Protein AF-A0A5K1G5Q2-F1 (afdb_monomer_lite)

Sequence (41 aa):
TCLELADICKEIGLPSGVLNIVTGLGPEAGAPLASHPLVDK

Radius of gyration: 12.3 Å; chains: 1; bounding box: 25×12×31 Å

InterPro domains:
  IPR015590 Aldehyde dehydrogenase domain [PF00171] (1-41)
  IPR016161 Aldehyde/histidinol dehydrogenase [SSF53720] (1-41)
  IPR016162 Aldehyde dehydrogenase, N-terminal [G3DSA:3.40.605.10] (1-41)

pLDDT: mean 96.1, std 2.5, range [83.81, 98.12]

Organism: NCBI:txid210225

Foldseek 3Di:
DVVVVVVVCVVVPPDPPPDDDDDDDCVPPVVCQVPPPPDDD

Secondary structure (DSSP, 8-state):
-HHHHHHHHHHTTPPTTS-------IIIIIHHHHH-TT---

Structure (mmCIF, N/CA/C/O backbone):
data_AF-A0A5K1G5Q2-F1
#
_entry.id   AF-A0A5K1G5Q2-F1
#
loop_
_atom_site.group_PDB
_atom_site.id
_atom_site.type_symbol
_atom_site.label_atom_id
_atom_site.label_alt_id
_atom_site.label_comp_id
_atom_site.label_asym_id
_atom_site.label_entity_id
_atom_site.label_seq_id
_atom_site.pdbx_PDB_ins_code
_atom_site.Cartn_x
_atom_site.Cartn_y
_atom_site.Cartn_z
_atom_site.occupancy
_atom_site.B_iso_or_equiv
_atom_site.auth_seq_id
_atom_site.auth_comp_id
_atom_site.auth_asym_id
_atom_site.auth_atom_id
_atom_site.pdbx_PDB_model_num
ATOM 1 N N . THR A 1 1 ? 4.732 5.638 9.872 1.00 89.50 1 THR A N 1
ATOM 2 C CA . THR A 1 1 ? 4.983 4.727 8.730 1.00 89.50 1 THR A CA 1
ATOM 3 C C . THR A 1 1 ? 3.662 4.419 8.038 1.00 89.50 1 THR A C 1
ATOM 5 O O . THR A 1 1 ? 2.617 4.721 8.601 1.00 89.50 1 THR A O 1
ATOM 8 N N . CYS A 1 2 ? 3.655 3.824 6.838 1.00 92.94 2 CYS A N 1
ATOM 9 C CA . CYS A 1 2 ? 2.387 3.432 6.199 1.00 92.94 2 CYS A CA 1
ATOM 10 C C . CYS A 1 2 ? 1.618 2.364 6.996 1.00 92.94 2 CYS A C 1
ATOM 12 O O . CYS A 1 2 ? 0.398 2.309 6.908 1.00 92.94 2 CYS A O 1
ATOM 14 N N . LEU A 1 3 ? 2.307 1.538 7.792 1.00 96.06 3 LEU A N 1
ATOM 15 C CA . LEU A 1 3 ? 1.652 0.519 8.615 1.00 96.06 3 L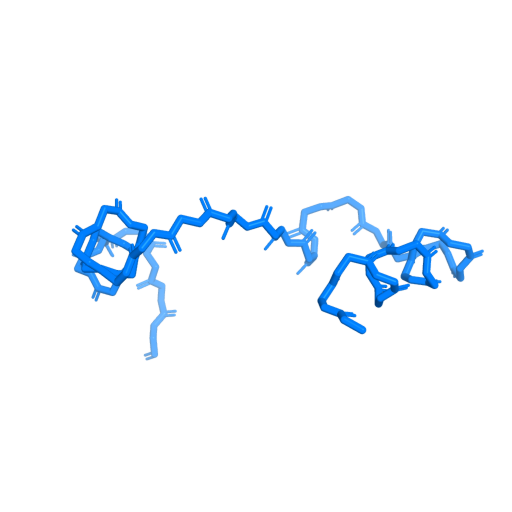EU A CA 1
ATOM 16 C C . LEU A 1 3 ? 0.918 1.130 9.815 1.00 96.06 3 LEU A C 1
ATOM 18 O O . LEU A 1 3 ? -0.209 0.742 10.082 1.00 96.06 3 LEU A O 1
ATOM 22 N N . GLU A 1 4 ? 1.489 2.152 10.456 1.00 97.12 4 GLU A N 1
ATOM 23 C CA . GLU A 1 4 ? 0.803 2.891 11.532 1.00 97.12 4 GLU A CA 1
ATOM 24 C C . GLU A 1 4 ? -0.476 3.577 11.029 1.00 97.12 4 GLU A C 1
ATOM 26 O O . GLU A 1 4 ? -1.494 3.584 11.715 1.00 97.12 4 GLU A O 1
ATOM 31 N N . LEU A 1 5 ? -0.461 4.103 9.797 1.00 96.31 5 LEU A N 1
ATOM 32 C CA . LEU A 1 5 ? -1.672 4.632 9.165 1.00 96.31 5 LEU A CA 1
ATOM 33 C C . LEU A 1 5 ? -2.737 3.540 8.983 1.00 96.31 5 LEU A C 1
ATOM 35 O O . LEU A 1 5 ? -3.917 3.796 9.205 1.00 96.31 5 LEU A O 1
ATOM 39 N N . ALA A 1 6 ? -2.326 2.326 8.601 1.00 96.62 6 ALA A N 1
ATOM 40 C CA . ALA A 1 6 ? -3.231 1.189 8.448 1.00 96.62 6 ALA A CA 1
ATOM 41 C C . ALA A 1 6 ? -3.983 0.886 9.747 1.00 96.62 6 ALA A C 1
ATOM 43 O O . ALA A 1 6 ? -5.175 0.585 9.712 1.00 96.62 6 ALA A O 1
ATOM 44 N N . ASP A 1 7 ? -3.286 0.966 10.879 1.00 97.00 7 ASP A N 1
ATOM 45 C CA . ASP A 1 7 ? -3.866 0.676 12.185 1.00 97.00 7 ASP A CA 1
ATOM 46 C C . ASP A 1 7 ? -4.853 1.768 12.608 1.00 97.00 7 ASP A C 1
ATOM 48 O O . ASP A 1 7 ? -5.984 1.440 12.962 1.00 97.00 7 ASP A O 1
ATOM 52 N N . ILE A 1 8 ? -4.523 3.048 12.398 1.00 97.75 8 ILE A N 1
ATOM 53 C CA . ILE A 1 8 ? -5.470 4.159 12.605 1.00 97.75 8 ILE A CA 1
ATOM 54 C C . ILE A 1 8 ? -6.724 3.985 11.730 1.00 97.75 8 ILE A C 1
ATOM 56 O O . ILE A 1 8 ? -7.845 4.142 12.211 1.00 97.75 8 ILE A O 1
ATOM 60 N N . CYS A 1 9 ? -6.569 3.630 10.448 1.00 97.81 9 CYS A N 1
ATOM 61 C CA . CYS A 1 9 ? -7.702 3.408 9.543 1.00 97.81 9 CYS A CA 1
ATOM 62 C C . CYS A 1 9 ? -8.627 2.276 10.020 1.00 97.81 9 CYS A C 1
ATOM 64 O O . CYS A 1 9 ? -9.846 2.386 9.883 1.00 97.81 9 CYS A O 1
ATOM 66 N N . LYS A 1 10 ? -8.070 1.204 10.596 1.00 96.31 10 LYS A N 1
ATOM 67 C CA . LYS A 1 10 ? -8.871 0.132 11.205 1.00 96.31 10 LYS A CA 1
ATOM 68 C C . LYS A 1 10 ? -9.602 0.623 12.452 1.00 96.31 10 LYS A C 1
ATOM 70 O O . LYS A 1 10 ? -10.782 0.322 12.599 1.00 96.31 10 LYS A O 1
ATOM 75 N N . GLU A 1 11 ? -8.930 1.378 13.320 1.00 97.94 11 GLU A N 1
ATOM 76 C CA . GLU A 1 11 ? -9.508 1.901 14.566 1.00 97.94 11 GLU A CA 1
ATOM 77 C C . GLU A 1 11 ? -10.718 2.806 14.316 1.00 97.94 11 GLU A C 1
ATOM 79 O O . GLU A 1 11 ? -11.726 2.693 15.012 1.00 97.94 11 GLU A O 1
ATOM 84 N N . ILE A 1 12 ? -10.663 3.655 13.286 1.00 97.94 12 ILE A N 1
ATOM 85 C CA . ILE A 1 12 ? -11.792 4.523 12.913 1.00 97.94 12 ILE A CA 1
ATOM 86 C C . ILE A 1 12 ? -12.901 3.788 12.140 1.00 97.94 12 ILE A C 1
ATOM 88 O O . ILE A 1 12 ? -13.894 4.406 11.760 1.00 97.94 12 ILE A O 1
ATOM 92 N N . GLY A 1 13 ? -12.738 2.486 11.881 1.00 97.75 13 GLY A N 1
ATOM 93 C CA . GLY A 1 13 ? -13.729 1.665 11.191 1.00 97.75 13 GLY A CA 1
ATOM 94 C C . GLY A 1 13 ? -13.809 1.911 9.684 1.00 97.75 13 GLY A C 1
ATOM 95 O O . GLY A 1 13 ? -14.898 1.824 9.114 1.00 97.75 13 GLY A O 1
ATOM 96 N N . LEU A 1 14 ? -12.685 2.221 9.023 1.00 98.06 14 LEU A N 1
ATOM 97 C CA . LEU A 1 14 ? -12.655 2.357 7.567 1.00 98.06 14 LEU A CA 1
ATOM 98 C C . LEU A 1 14 ? -13.179 1.062 6.909 1.00 98.06 14 LEU A C 1
ATOM 100 O O . LEU A 1 14 ? -12.687 -0.023 7.237 1.00 98.06 14 LEU A O 1
ATOM 104 N N . PRO A 1 15 ? -14.151 1.141 5.980 1.00 98.12 15 PRO A N 1
ATOM 105 C CA . PRO A 1 15 ? -14.714 -0.053 5.367 1.00 98.12 15 PRO A CA 1
ATOM 106 C C . PRO A 1 15 ? -13.667 -0.896 4.630 1.00 98.12 15 PRO A C 1
ATOM 108 O O . PRO A 1 15 ? -12.729 -0.378 4.018 1.00 98.12 15 PRO A O 1
ATOM 111 N N . SER A 1 16 ? -13.860 -2.217 4.655 1.00 96.44 16 SER A N 1
ATOM 112 C CA . SER A 1 16 ? -12.986 -3.161 3.955 1.00 96.44 16 SER A CA 1
ATOM 113 C C . SER A 1 16 ? -12.922 -2.856 2.455 1.00 96.44 16 SER A C 1
ATOM 115 O O . SER A 1 16 ? -13.931 -2.529 1.833 1.00 96.44 16 SER A O 1
ATOM 117 N N . GLY A 1 17 ? -11.723 -2.958 1.880 1.00 95.38 17 GLY A N 1
ATOM 118 C CA . GLY A 1 17 ? -11.470 -2.716 0.460 1.00 95.38 17 GLY A CA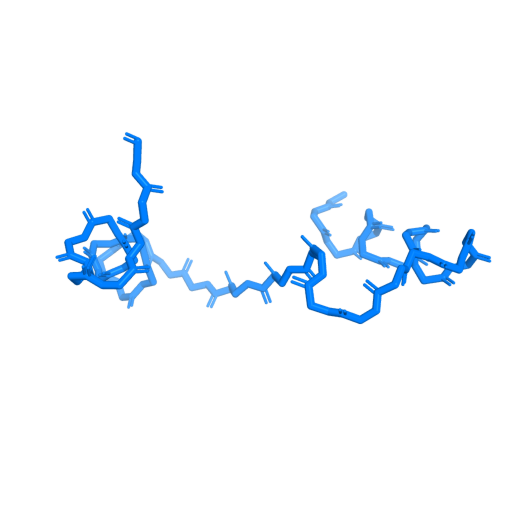 1
ATOM 119 C C . GLY A 1 17 ? -11.213 -1.254 0.086 1.00 95.38 17 GLY A C 1
ATOM 120 O O . GLY A 1 17 ? -10.677 -1.022 -0.994 1.00 95.38 17 GLY A O 1
ATOM 121 N N . VAL A 1 18 ? -11.508 -0.285 0.964 1.00 97.25 18 VAL A N 1
ATOM 122 C CA . VAL A 1 18 ? -11.236 1.143 0.701 1.00 97.25 18 VAL A CA 1
ATOM 123 C C . VAL A 1 18 ? -9.736 1.443 0.717 1.00 97.25 18 VAL A C 1
ATOM 125 O O . VAL A 1 18 ? -9.243 2.169 -0.140 1.00 97.25 18 VAL A O 1
ATOM 128 N N . LEU A 1 19 ? -9.001 0.865 1.671 1.00 96.75 19 LEU A N 1
ATOM 129 C CA . LEU A 1 19 ? -7.546 0.976 1.753 1.00 96.75 19 LEU A CA 1
ATOM 130 C C . LEU A 1 19 ? -6.920 -0.416 1.772 1.00 96.75 19 LEU A C 1
ATOM 132 O O . LEU A 1 19 ? -7.190 -1.215 2.667 1.00 96.75 19 LEU A O 1
ATOM 136 N N . ASN A 1 20 ? -6.035 -0.669 0.811 1.00 95.50 20 ASN A N 1
ATOM 137 C CA . ASN A 1 20 ? -5.209 -1.869 0.749 1.00 95.50 20 ASN A CA 1
ATOM 138 C C . ASN A 1 20 ? -3.743 -1.432 0.731 1.00 95.50 20 ASN A C 1
ATOM 140 O O . ASN A 1 20 ? -3.351 -0.623 -0.108 1.00 95.50 20 ASN A O 1
ATOM 144 N N . ILE A 1 21 ? -2.935 -1.955 1.652 1.00 95.19 21 ILE A N 1
ATOM 145 C CA . ILE A 1 21 ? -1.501 -1.660 1.712 1.00 95.19 21 ILE A CA 1
ATOM 146 C C . ILE A 1 21 ? -0.740 -2.892 1.247 1.00 95.19 21 ILE A C 1
ATOM 148 O O . ILE A 1 21 ? -0.814 -3.946 1.875 1.00 95.19 21 ILE A O 1
ATOM 152 N N . VAL A 1 22 ? 0.009 -2.737 0.158 1.00 94.75 22 VAL A N 1
ATOM 153 C CA . VAL A 1 22 ? 0.888 -3.771 -0.3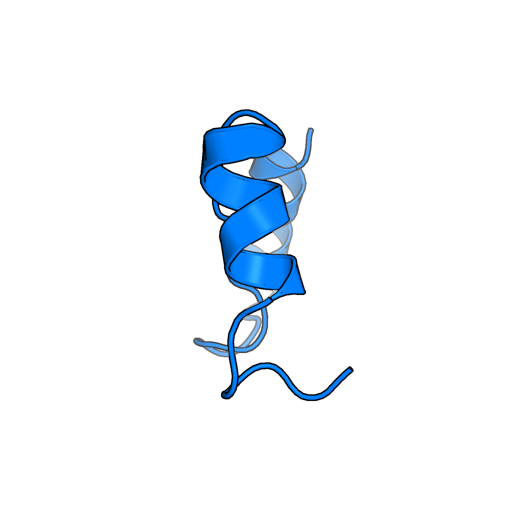92 1.00 94.75 22 VAL A CA 1
ATOM 154 C C . VAL A 1 22 ? 2.325 -3.299 -0.222 1.00 94.75 22 VAL A C 1
ATOM 156 O O . VAL A 1 22 ? 2.718 -2.271 -0.772 1.00 94.75 22 VAL A O 1
ATOM 159 N N . THR A 1 23 ? 3.102 -4.022 0.579 1.00 95.50 23 THR A N 1
ATOM 160 C CA . THR A 1 23 ? 4.526 -3.743 0.781 1.00 95.50 23 THR A CA 1
ATOM 161 C C . THR A 1 23 ? 5.361 -4.442 -0.288 1.00 95.50 23 THR A C 1
ATOM 163 O O . THR A 1 23 ? 5.016 -5.522 -0.761 1.00 95.50 23 THR A O 1
ATOM 166 N N . GLY A 1 24 ? 6.473 -3.824 -0.679 1.00 95.44 24 GLY A N 1
ATOM 167 C CA . GLY A 1 24 ? 7.390 -4.376 -1.671 1.00 95.44 24 GLY A CA 1
ATOM 168 C C . GLY A 1 24 ? 8.265 -3.294 -2.287 1.00 95.44 24 GLY A C 1
ATOM 169 O O . GLY A 1 24 ? 8.088 -2.102 -2.015 1.00 95.44 24 GLY A O 1
ATOM 170 N N . LEU A 1 25 ? 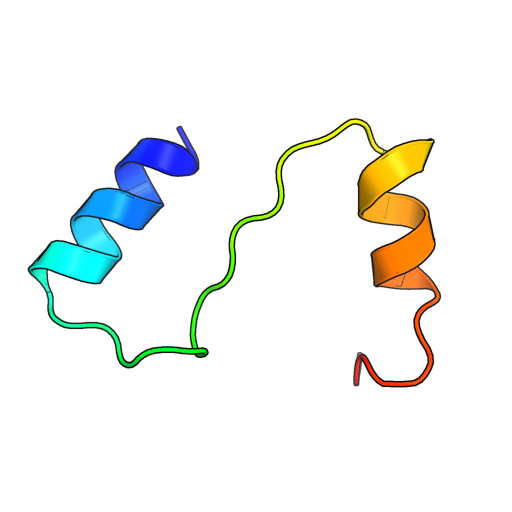9.221 -3.706 -3.113 1.00 97.38 25 LEU A N 1
ATOM 171 C CA . LEU A 1 25 ? 10.055 -2.776 -3.865 1.00 97.38 25 LEU A CA 1
ATOM 172 C C . LEU A 1 25 ? 9.321 -2.285 -5.119 1.00 97.38 25 LEU A C 1
ATOM 174 O O . LEU A 1 25 ? 8.392 -2.923 -5.614 1.00 97.38 25 LEU A O 1
ATOM 178 N N . GLY A 1 26 ? 9.758 -1.146 -5.661 1.00 96.19 26 GLY A N 1
ATOM 179 C CA . GLY A 1 26 ? 9.160 -0.538 -6.856 1.00 96.19 26 GLY A CA 1
ATOM 180 C C . GLY A 1 26 ? 8.971 -1.511 -8.032 1.00 96.19 26 GLY A C 1
ATOM 181 O O . GLY A 1 26 ? 7.865 -1.568 -8.565 1.00 96.19 26 GLY A O 1
ATOM 182 N N . PRO A 1 27 ? 9.982 -2.316 -8.413 1.00 97.81 27 PRO A N 1
ATOM 183 C CA . PRO A 1 27 ? 9.838 -3.288 -9.500 1.00 97.81 27 PRO A CA 1
ATOM 184 C C . PRO A 1 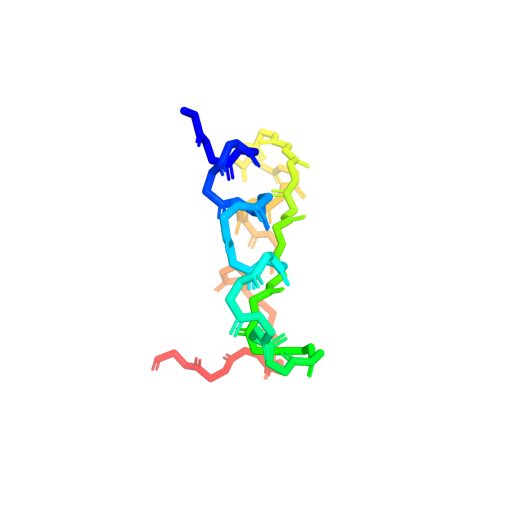27 ? 8.828 -4.413 -9.227 1.00 97.81 27 PRO A C 1
ATOM 186 O O . PRO A 1 27 ? 8.216 -4.916 -10.162 1.00 97.81 27 PRO A O 1
ATOM 189 N N . GLU A 1 28 ? 8.644 -4.804 -7.967 1.00 96.25 28 GLU A N 1
ATOM 190 C CA . GLU A 1 28 ? 7.860 -5.987 -7.581 1.00 96.25 28 GLU A CA 1
ATOM 191 C C . GLU A 1 28 ? 6.406 -5.640 -7.252 1.00 96.25 28 GLU A C 1
ATOM 193 O O . GLU A 1 28 ? 5.497 -6.381 -7.612 1.00 96.25 28 GLU A O 1
ATOM 198 N N . ALA A 1 29 ? 6.176 -4.508 -6.583 1.00 95.69 29 ALA A N 1
ATOM 199 C CA . ALA A 1 29 ? 4.844 -4.060 -6.183 1.00 95.69 29 ALA A CA 1
ATOM 200 C C . ALA A 1 29 ? 4.357 -2.891 -7.048 1.00 95.69 29 ALA A C 1
ATOM 202 O O . ALA A 1 29 ? 3.244 -2.913 -7.568 1.00 95.69 29 ALA A O 1
ATOM 203 N N . GLY A 1 30 ? 5.202 -1.877 -7.244 1.00 96.38 30 GLY A N 1
ATOM 204 C CA . GLY A 1 30 ? 4.819 -0.644 -7.932 1.00 96.38 30 GLY A CA 1
ATOM 205 C C . GLY A 1 30 ? 4.555 -0.840 -9.424 1.00 96.38 30 GLY A C 1
ATOM 206 O O . GLY A 1 30 ? 3.499 -0.448 -9.915 1.00 96.38 30 GLY A O 1
ATOM 207 N N . ALA A 1 31 ? 5.491 -1.460 -10.149 1.00 97.56 31 ALA A N 1
ATOM 208 C CA . ALA A 1 31 ? 5.379 -1.626 -11.598 1.00 97.56 31 ALA A CA 1
ATOM 209 C C . ALA A 1 31 ? 4.166 -2.489 -12.013 1.00 97.56 31 ALA A C 1
ATOM 211 O O . ALA A 1 31 ? 3.435 -2.071 -12.920 1.00 97.56 31 ALA A O 1
ATOM 212 N N . PRO A 1 32 ? 3.862 -3.623 -11.347 1.00 96.88 32 PRO A N 1
ATOM 213 C CA . PRO A 1 32 ? 2.638 -4.368 -11.631 1.00 96.88 32 PRO A CA 1
ATOM 214 C C . PRO A 1 32 ? 1.368 -3.575 -11.308 1.00 96.88 32 PRO A C 1
ATOM 216 O O . PRO A 1 32 ? 0.475 -3.519 -12.149 1.00 96.88 32 PRO A O 1
ATOM 219 N N . LEU A 1 33 ? 1.290 -2.897 -10.154 1.00 96.25 33 LEU A N 1
ATOM 220 C CA . LEU A 1 33 ? 0.114 -2.088 -9.792 1.00 96.25 33 LEU A CA 1
ATOM 221 C C . LEU A 1 33 ? -0.129 -0.956 -10.798 1.00 96.25 33 LEU A C 1
ATOM 223 O O . LEU A 1 33 ? -1.253 -0.754 -11.255 1.00 96.25 33 LEU A O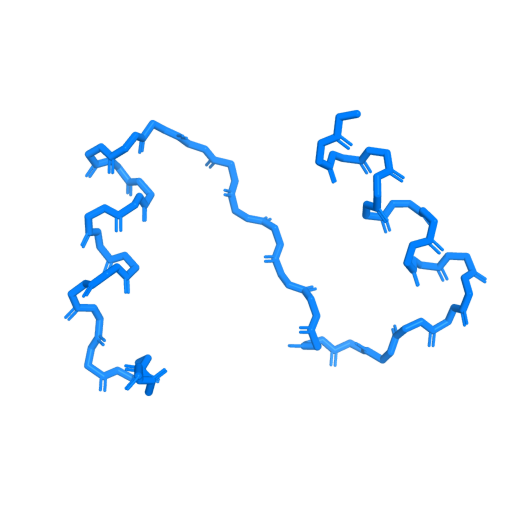 1
ATOM 227 N N . ALA A 1 34 ? 0.935 -0.262 -11.204 1.00 96.44 34 ALA A N 1
ATOM 228 C CA . ALA A 1 34 ? 0.861 0.839 -12.156 1.00 96.44 34 ALA A CA 1
ATOM 229 C C . ALA A 1 34 ? 0.512 0.396 -13.586 1.00 96.44 34 ALA A C 1
ATOM 231 O O . ALA A 1 34 ? 0.070 1.228 -14.375 1.00 96.44 34 ALA A O 1
ATOM 232 N N . SER A 1 35 ? 0.689 -0.877 -13.949 1.00 97.19 35 SER A N 1
ATOM 233 C CA . SER A 1 35 ? 0.347 -1.412 -15.279 1.00 97.19 35 SER A CA 1
ATOM 234 C C . SER A 1 35 ? -0.927 -2.261 -15.293 1.00 97.19 35 SER A C 1
ATOM 236 O O . SER A 1 35 ? -1.415 -2.598 -16.370 1.00 97.19 35 SER A O 1
ATOM 238 N N . HIS A 1 36 ? -1.508 -2.561 -14.130 1.00 97.69 36 HIS A N 1
ATOM 239 C CA . HIS A 1 36 ? -2.627 -3.488 -14.020 1.00 97.69 36 HIS A CA 1
ATOM 240 C C . HIS A 1 36 ? -3.888 -2.975 -14.751 1.00 97.69 36 HIS A C 1
ATOM 242 O O . HIS A 1 36 ? -4.293 -1.832 -14.523 1.00 97.69 36 HIS A O 1
ATOM 248 N N . PRO A 1 37 ? -4.551 -3.798 -15.593 1.00 97.88 37 PRO A N 1
ATOM 249 C CA . PRO A 1 37 ? -5.678 -3.364 -16.431 1.00 97.88 37 PRO A CA 1
ATOM 250 C C . PRO A 1 37 ? -6.959 -3.060 -15.645 1.00 97.88 37 PRO A C 1
ATOM 252 O O . PRO A 1 37 ? -7.839 -2.380 -16.154 1.00 97.88 37 PRO A O 1
ATOM 255 N N . LEU A 1 38 ? -7.071 -3.576 -14.417 1.00 97.31 38 LEU A N 1
ATOM 256 C CA . LEU A 1 38 ? -8.214 -3.319 -13.529 1.00 97.31 38 LEU A CA 1
ATOM 257 C C . LEU A 1 38 ? -8.021 -2.106 -12.605 1.00 97.31 38 LEU A C 1
ATOM 259 O O . LEU A 1 38 ? -8.906 -1.820 -11.806 1.00 97.31 38 LEU A O 1
ATOM 263 N N . VAL A 1 39 ? -6.869 -1.432 -12.658 1.00 95.88 39 VAL A N 1
ATOM 264 C CA . VAL A 1 39 ? -6.650 -0.201 -11.890 1.00 95.88 39 VAL A CA 1
ATOM 265 C C . VAL A 1 39 ? -7.053 0.968 -12.775 1.00 95.88 39 VAL A C 1
ATOM 267 O O . VAL A 1 39 ? -6.377 1.255 -13.764 1.00 95.88 39 VAL A O 1
ATOM 270 N N . ASP A 1 40 ? -8.158 1.608 -12.408 1.00 94.06 40 ASP A N 1
ATOM 271 C CA . ASP A 1 40 ? -8.580 2.888 -12.969 1.00 94.06 40 ASP A CA 1
ATOM 272 C C . ASP A 1 40 ? -7.665 3.990 -12.412 1.00 94.06 40 ASP A C 1
ATOM 274 O O . ASP A 1 40 ? -7.380 3.997 -11.209 1.00 94.06 40 ASP A O 1
ATOM 278 N N . LYS A 1 41 ? -7.111 4.834 -13.286 1.00 83.81 41 LYS A N 1
ATOM 279 C CA . LYS A 1 41 ? -6.002 5.753 -12.967 1.00 83.81 41 LYS A CA 1
ATOM 280 C C . LYS A 1 41 ? -6.363 7.188 -13.290 1.00 83.81 41 LYS A C 1
ATOM 282 O O . LYS A 1 41 ? -6.843 7.419 -14.421 1.00 83.81 41 LYS A O 1
#